Protein AF-A0A844XVK7-F1 (afdb_monomer)

Radius of gyration: 21.44 Å; Cα contacts (8 Å, |Δi|>4): 62; chains: 1; bounding box: 46×60×50 Å

Solvent-accessible surface area (backbone atoms only — not comparable to full-atom values): 7990 Å² total; per-residue (Å²): 86,76,95,74,74,51,48,70,69,54,38,34,76,71,63,44,38,56,74,85,53,53,66,65,44,68,57,30,56,76,70,65,69,54,54,68,70,43,49,50,41,47,35,59,76,65,69,56,55,66,60,34,51,47,47,18,73,75,72,36,96,44,78,76,39,56,78,33,69,68,41,48,50,49,33,54,50,52,51,50,50,65,66,48,49,62,61,54,34,62,74,46,78,66,69,71,77,87,77,56,68,70,56,54,51,51,50,50,54,53,52,51,51,50,52,54,54,52,50,52,56,52,49,51,51,63,65,57,61,63,62,64,72,76,81,109

Sequence (136 aa):
MQKRGVSVRKLVNEGVIRRSHRNRFFERIAEGSLPIAEFHAVSARLEIDPIRAAITVQCFSDPASYEDPCCETSALVAIAMATHLPGELAACEGTFETIRDELCNGIAKNTSSAIAKYHRKLEDRRNGGDFDFAYG

Structure (mmCIF, N/CA/C/O backbone):
data_AF-A0A844XVK7-F1
#
_entry.id   AF-A0A844XVK7-F1
#
loop_
_atom_site.group_PDB
_atom_site.id
_atom_site.type_symbol
_atom_site.label_atom_id
_atom_site.label_alt_id
_atom_site.label_comp_id
_atom_site.label_asym_id
_atom_site.label_entity_id
_atom_site.label_seq_id
_atom_site.pdbx_PDB_ins_code
_atom_site.Cartn_x
_atom_site.Cartn_y
_atom_site.Cartn_z
_atom_site.occupancy
_atom_site.B_iso_or_equiv
_atom_site.auth_seq_id
_atom_site.auth_comp_id
_atom_site.auth_asym_id
_atom_site.auth_atom_id
_atom_site.pdbx_PDB_model_num
ATOM 1 N N . MET A 1 1 ? -6.521 -5.882 11.796 1.00 88.00 1 MET A N 1
ATOM 2 C CA . MET A 1 1 ? -6.696 -6.221 13.234 1.00 88.00 1 MET A CA 1
ATOM 3 C C . MET A 1 1 ? -6.606 -7.721 13.507 1.00 88.00 1 MET A C 1
ATOM 5 O O . MET A 1 1 ? -5.677 -8.107 14.203 1.00 88.00 1 MET A O 1
ATOM 9 N N . GLN A 1 2 ? -7.495 -8.558 12.945 1.00 88.69 2 GLN A N 1
ATOM 10 C CA . GLN A 1 2 ? -7.505 -10.019 13.171 1.00 88.69 2 GLN A CA 1
ATOM 11 C C . GLN A 1 2 ? -6.146 -10.687 12.895 1.00 88.69 2 GLN A C 1
ATOM 13 O O . GLN A 1 2 ? -5.576 -11.279 13.802 1.00 88.69 2 GLN A O 1
ATOM 18 N N . LYS A 1 3 ? -5.572 -10.485 11.699 1.00 86.19 3 LYS A N 1
ATOM 19 C CA . LYS A 1 3 ? -4.251 -11.028 11.311 1.00 86.19 3 LYS A CA 1
ATOM 20 C C . LYS A 1 3 ? -3.108 -10.653 12.260 1.00 86.19 3 LYS A C 1
ATOM 22 O O . LYS A 1 3 ? -2.182 -11.425 12.452 1.00 86.19 3 LYS A O 1
ATOM 27 N N . ARG A 1 4 ? -3.175 -9.465 12.866 1.00 87.56 4 ARG A N 1
ATOM 28 C CA . ARG A 1 4 ? -2.150 -8.956 13.791 1.00 87.56 4 ARG A CA 1
ATOM 29 C C . ARG A 1 4 ? -2.455 -9.294 15.257 1.00 87.56 4 ARG A C 1
ATOM 31 O O . ARG A 1 4 ? -1.753 -8.822 16.146 1.00 87.56 4 ARG A O 1
ATOM 38 N N . GLY A 1 5 ? -3.529 -10.043 15.534 1.00 91.19 5 GLY A N 1
ATOM 39 C CA . GLY A 1 5 ? -3.955 -10.365 16.900 1.00 91.19 5 GLY A CA 1
ATOM 40 C C . GLY A 1 5 ? -4.257 -9.126 17.753 1.00 91.19 5 GLY A C 1
ATOM 41 O O . GLY A 1 5 ? -4.089 -9.145 18.973 1.00 91.19 5 GLY A O 1
ATOM 42 N N . VAL A 1 6 ? -4.652 -8.013 17.125 1.00 94.12 6 VAL A N 1
ATOM 43 C CA . VAL A 1 6 ? -4.914 -6.745 17.816 1.00 94.12 6 VAL A CA 1
ATOM 44 C C . VAL A 1 6 ? -6.411 -6.598 18.057 1.00 94.12 6 VAL A C 1
ATOM 46 O O . VAL A 1 6 ? -7.201 -6.602 17.115 1.00 94.12 6 VAL A O 1
ATOM 49 N N . SER A 1 7 ? -6.797 -6.423 19.322 1.00 94.50 7 SER A N 1
ATOM 50 C CA . SER A 1 7 ? -8.169 -6.102 19.724 1.00 94.50 7 SER A CA 1
ATOM 51 C C . SER A 1 7 ? -8.342 -4.601 19.965 1.00 94.50 7 SER A C 1
ATOM 53 O O . SER A 1 7 ? -7.381 -3.896 20.271 1.00 94.50 7 SER A O 1
ATOM 55 N N . VAL A 1 8 ? -9.582 -4.105 19.913 1.00 94.75 8 VAL A N 1
ATOM 56 C CA . VAL A 1 8 ? -9.887 -2.696 20.236 1.00 94.75 8 VAL A CA 1
ATOM 57 C C . VAL A 1 8 ? -9.457 -2.355 21.669 1.00 94.75 8 VAL A C 1
ATOM 59 O O . VAL A 1 8 ? -8.944 -1.274 21.934 1.00 94.75 8 VAL A O 1
ATOM 62 N N . ARG A 1 9 ? -9.592 -3.306 22.607 1.00 94.81 9 ARG A N 1
ATOM 63 C CA . ARG A 1 9 ? -9.108 -3.139 23.987 1.00 94.81 9 ARG A CA 1
ATOM 64 C C . ARG A 1 9 ? -7.594 -2.926 24.032 1.00 94.81 9 ARG A C 1
ATOM 66 O O . ARG A 1 9 ? -7.136 -2.094 24.805 1.00 94.81 9 ARG A O 1
ATOM 73 N N . LYS A 1 10 ? -6.837 -3.656 23.210 1.00 95.06 10 LYS A N 1
ATOM 74 C CA . LYS A 1 10 ? -5.383 -3.503 23.112 1.00 95.06 10 LYS A CA 1
ATOM 75 C C . LYS A 1 10 ? -5.005 -2.115 22.585 1.00 95.06 10 LYS A C 1
ATOM 77 O O . LYS A 1 10 ? -4.181 -1.466 23.211 1.00 95.06 10 LYS A O 1
ATOM 82 N N . LEU A 1 11 ? -5.693 -1.618 21.552 1.00 95.62 11 LEU A N 1
ATOM 83 C CA . LEU A 1 11 ? -5.486 -0.257 21.029 1.00 95.62 11 LEU A CA 1
ATOM 84 C C . LEU A 1 11 ? -5.717 0.832 22.089 1.00 95.62 11 LEU A C 1
ATOM 86 O O . LEU A 1 11 ? -4.962 1.794 22.159 1.00 95.62 11 LEU A O 1
ATOM 90 N N . VAL A 1 12 ? -6.737 0.674 22.940 1.00 95.94 12 VAL A N 1
ATOM 91 C CA . VAL A 1 12 ? -6.992 1.601 24.059 1.00 95.94 12 VAL A CA 1
ATOM 92 C C . VAL A 1 12 ? -5.885 1.526 25.107 1.00 95.94 12 VAL A C 1
ATOM 94 O O . VAL A 1 12 ? -5.414 2.557 25.575 1.00 95.94 12 VAL A O 1
ATOM 97 N N . ASN A 1 13 ? -5.481 0.313 25.492 1.00 95.69 13 ASN A N 1
ATOM 98 C CA . ASN A 1 13 ? -4.441 0.106 26.501 1.00 95.69 13 ASN A CA 1
ATOM 99 C C . ASN A 1 13 ? -3.081 0.663 26.051 1.00 95.69 13 ASN A C 1
ATOM 101 O O . ASN A 1 13 ? -2.319 1.143 26.879 1.00 95.69 13 ASN A O 1
ATOM 105 N N . GLU A 1 14 ? -2.795 0.603 24.751 1.00 94.38 14 GLU A N 1
ATOM 106 C CA . GLU A 1 14 ? -1.594 1.169 24.127 1.00 94.38 14 GLU A CA 1
ATOM 107 C C . GLU A 1 14 ? -1.716 2.685 23.871 1.00 94.38 14 GLU A C 1
ATOM 109 O O . GLU A 1 14 ? -0.778 3.300 23.376 1.00 94.38 14 GLU A O 1
ATOM 114 N N . GLY A 1 15 ? -2.863 3.302 24.179 1.00 93.75 15 GLY A N 1
ATOM 115 C CA . GLY A 1 15 ? -3.099 4.733 23.966 1.00 93.75 15 GLY A CA 1
ATOM 116 C C . GLY A 1 15 ? -3.294 5.143 22.502 1.00 93.75 15 GLY A C 1
ATOM 117 O O . GLY A 1 15 ? -3.382 6.333 22.218 1.00 93.75 15 GLY A O 1
ATOM 118 N N . VAL A 1 16 ? -3.404 4.182 21.579 1.00 94.81 16 VAL A N 1
ATOM 119 C CA . VAL A 1 16 ? -3.596 4.421 20.136 1.00 94.81 16 VAL A CA 1
ATOM 120 C C . VAL A 1 16 ? -4.948 5.077 19.861 1.00 94.81 16 VAL A C 1
ATOM 122 O O . VAL A 1 16 ? -5.066 5.922 18.979 1.00 94.81 16 VAL A O 1
ATOM 125 N N . ILE A 1 17 ? -5.970 4.701 20.635 1.00 94.62 17 ILE A N 1
ATOM 126 C CA . ILE A 1 17 ? -7.303 5.310 20.585 1.00 94.62 17 ILE A CA 1
ATOM 127 C C . ILE A 1 17 ? -7.766 5.690 21.991 1.00 94.62 17 ILE A C 1
ATOM 129 O O . ILE A 1 17 ? -7.389 5.062 22.985 1.00 94.62 17 ILE A O 1
ATOM 133 N N . ARG A 1 18 ? -8.644 6.691 22.094 1.00 92.31 18 ARG A N 1
ATOM 134 C CA . ARG A 1 18 ? -9.194 7.117 23.392 1.00 92.31 18 ARG A CA 1
ATOM 135 C C . ARG A 1 18 ? -10.080 6.030 24.002 1.00 92.31 18 ARG A C 1
ATOM 137 O O . ARG A 1 18 ? -10.821 5.339 23.307 1.00 92.31 18 ARG A O 1
ATOM 144 N N . ARG A 1 19 ? -10.110 5.938 25.336 1.00 92.81 19 ARG A N 1
ATOM 145 C CA . ARG A 1 19 ? -10.990 4.986 26.043 1.00 92.81 19 ARG A CA 1
ATOM 146 C C . ARG A 1 19 ? -12.474 5.203 25.724 1.00 92.81 19 ARG A C 1
ATOM 148 O O . ARG A 1 19 ? -13.202 4.224 25.583 1.00 92.81 19 ARG A O 1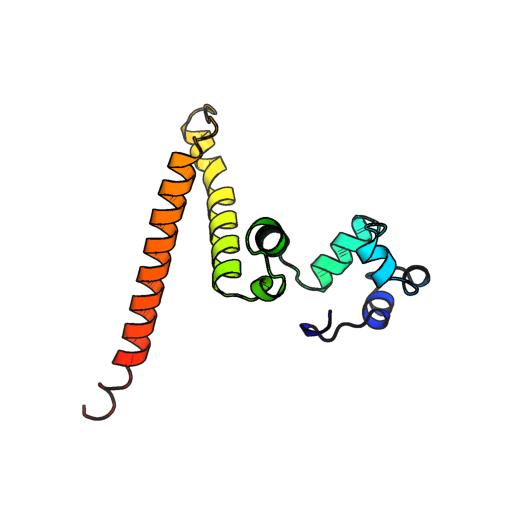
ATOM 155 N N . SER A 1 20 ? -12.903 6.456 25.566 1.00 91.06 20 SER A N 1
ATOM 156 C CA . SER A 1 20 ? -14.267 6.816 25.147 1.00 91.06 20 SER A CA 1
ATOM 157 C C . SER A 1 20 ? -14.602 6.347 23.727 1.00 91.06 20 SER A C 1
ATOM 159 O O . SER A 1 20 ? -15.760 6.089 23.424 1.00 91.06 20 SER A O 1
ATOM 161 N N . HIS A 1 21 ? -13.591 6.188 22.874 1.00 90.31 21 HIS A N 1
ATOM 162 C CA . HIS A 1 21 ? -13.716 5.802 21.468 1.00 90.31 21 HIS A CA 1
ATOM 163 C C . HIS A 1 21 ? -13.699 4.281 21.254 1.00 90.31 21 HIS A C 1
ATOM 165 O O . HIS A 1 21 ? -13.834 3.810 20.126 1.00 90.31 21 HIS A O 1
ATOM 171 N N . ARG A 1 22 ? -13.548 3.502 22.335 1.00 91.12 22 ARG A N 1
ATOM 172 C CA . ARG A 1 22 ? -13.571 2.034 22.306 1.00 91.12 22 ARG A CA 1
ATOM 173 C C . ARG A 1 22 ? -14.911 1.488 21.817 1.00 91.12 22 ARG A C 1
ATOM 175 O O . ARG A 1 22 ? -14.948 0.518 21.062 1.00 91.12 22 ARG A O 1
ATOM 182 N N . ASN A 1 23 ? -16.003 2.056 22.318 1.00 91.69 23 ASN A N 1
ATOM 183 C CA . ASN A 1 23 ? -17.346 1.624 21.957 1.00 91.69 23 ASN A CA 1
ATOM 184 C C . ASN A 1 23 ? -17.666 2.130 20.548 1.00 91.69 23 ASN A C 1
ATOM 186 O O . ASN A 1 23 ? -17.264 3.235 20.191 1.00 91.69 23 ASN A O 1
ATOM 190 N N . ARG A 1 24 ? -18.380 1.323 19.752 1.00 91.75 24 ARG A N 1
ATOM 191 C CA . ARG A 1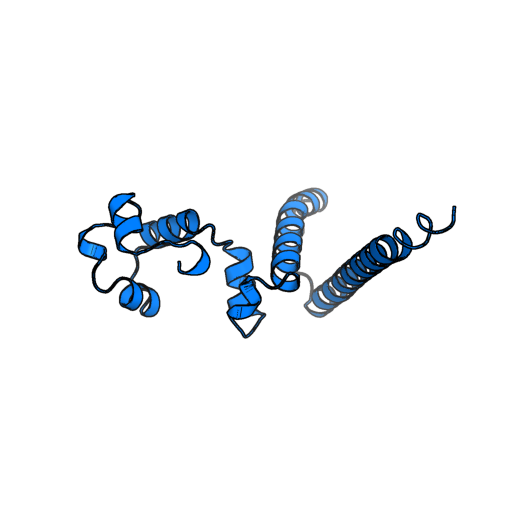 24 ? -18.739 1.643 18.356 1.00 91.75 24 ARG A CA 1
ATOM 192 C C . ARG A 1 24 ? -17.534 1.890 17.432 1.00 91.75 24 ARG A C 1
ATOM 194 O O . ARG A 1 24 ? -17.683 2.480 16.372 1.00 91.75 24 ARG A O 1
ATOM 201 N N . PHE A 1 25 ? -16.334 1.432 17.806 1.00 93.81 25 PHE A N 1
ATOM 202 C CA . PHE A 1 25 ? -15.106 1.666 17.034 1.00 93.81 25 PHE A CA 1
ATOM 203 C C . PHE A 1 25 ? -15.238 1.258 15.556 1.00 93.81 25 PHE A C 1
ATOM 205 O O . PHE A 1 25 ? -14.919 2.046 14.673 1.00 93.81 25 PHE A O 1
ATOM 212 N N . PHE A 1 26 ? -15.758 0.056 15.283 1.00 93.50 26 PHE A N 1
ATOM 213 C CA . PHE A 1 26 ? -15.936 -0.428 13.910 1.00 93.50 26 PHE A CA 1
ATOM 214 C C . PHE A 1 26 ? -17.030 0.318 13.141 1.00 93.50 26 PHE A C 1
ATOM 216 O O . PHE A 1 26 ? -16.852 0.571 11.956 1.00 93.50 26 PHE A O 1
ATOM 223 N N . GLU A 1 27 ? -18.117 0.716 13.806 1.00 94.81 27 GLU A N 1
ATOM 224 C CA . GLU A 1 27 ? -19.158 1.552 13.190 1.00 94.81 27 GLU A CA 1
ATOM 225 C C . GLU A 1 27 ? -18.572 2.896 12.756 1.00 94.81 27 GLU A C 1
ATOM 227 O O . GLU A 1 27 ? -18.749 3.307 11.618 1.00 94.81 27 GLU A O 1
ATOM 232 N N . ARG A 1 28 ? -17.762 3.526 13.614 1.00 93.81 28 ARG A N 1
ATOM 233 C CA . ARG A 1 28 ? -17.096 4.794 13.293 1.00 93.81 28 ARG A CA 1
ATOM 234 C C . ARG A 1 28 ? -16.101 4.677 12.139 1.00 93.81 28 ARG A C 1
ATOM 236 O O . ARG A 1 28 ? -15.938 5.629 11.383 1.00 93.81 28 ARG A O 1
ATOM 243 N N . ILE A 1 29 ? -15.433 3.530 11.996 1.00 91.88 29 ILE A N 1
ATOM 244 C CA . ILE A 1 29 ? -14.608 3.246 10.812 1.00 91.88 29 ILE A CA 1
ATOM 245 C C . ILE A 1 29 ? -15.491 3.168 9.565 1.00 91.88 29 ILE A C 1
ATOM 247 O O . ILE A 1 29 ? -15.184 3.827 8.577 1.00 91.88 29 ILE A O 1
ATOM 251 N N . ALA A 1 30 ? -16.574 2.387 9.610 1.00 90.56 30 ALA A N 1
ATOM 252 C CA . ALA A 1 30 ? -17.466 2.190 8.468 1.00 90.56 30 ALA A CA 1
ATOM 253 C C . ALA A 1 30 ? -18.153 3.492 8.022 1.00 90.56 30 ALA A C 1
ATOM 255 O O . ALA A 1 30 ? -18.317 3.728 6.831 1.00 90.56 30 ALA A O 1
ATOM 256 N N . GLU A 1 31 ? -18.506 4.355 8.974 1.00 93.88 31 GLU A N 1
ATOM 257 C CA . GLU A 1 31 ? -19.093 5.677 8.734 1.00 93.88 31 GLU A CA 1
ATOM 258 C C . GLU A 1 31 ? -18.058 6.736 8.313 1.00 93.88 31 GLU A C 1
ATOM 260 O O . GLU A 1 31 ? -18.433 7.856 7.974 1.00 93.88 31 GLU A O 1
ATOM 265 N N . GLY A 1 32 ? -16.755 6.436 8.386 1.00 91.00 32 GLY A N 1
ATOM 266 C CA . GLY A 1 32 ? -15.698 7.422 8.141 1.00 91.00 32 GLY A CA 1
ATOM 267 C C . GLY A 1 32 ? -15.633 8.541 9.191 1.00 91.00 32 GLY A C 1
ATOM 268 O O . GLY A 1 32 ? -15.102 9.613 8.918 1.00 91.00 32 GLY A O 1
ATOM 269 N N . SER A 1 33 ? -16.156 8.314 10.401 1.00 93.38 33 SER A N 1
ATOM 270 C CA . SER A 1 33 ? -16.241 9.305 11.488 1.00 93.38 33 SER A CA 1
ATOM 271 C C . SER A 1 33 ? -15.072 9.230 12.486 1.00 93.38 33 SER A C 1
ATOM 273 O O . SER A 1 33 ? -15.099 9.827 13.573 1.00 93.38 33 SER A O 1
ATOM 275 N N . LEU A 1 34 ? -14.017 8.485 12.142 1.00 92.25 34 LEU A N 1
ATOM 276 C CA . LEU A 1 34 ? -12.784 8.422 12.922 1.00 92.25 34 LEU A CA 1
ATOM 277 C C . LEU A 1 34 ? -11.939 9.694 12.695 1.00 92.25 34 LEU A C 1
ATOM 279 O O . LEU A 1 34 ? -11.667 10.040 11.547 1.00 92.25 34 LEU A O 1
ATOM 283 N N . PRO A 1 35 ? -11.469 10.384 13.755 1.00 91.69 35 PRO A N 1
ATOM 284 C CA . PRO A 1 35 ? -10.547 11.502 13.608 1.00 91.69 35 PRO A CA 1
ATOM 285 C C . PRO A 1 35 ? -9.299 11.086 12.833 1.00 91.69 35 PRO A C 1
ATOM 287 O O . PRO A 1 35 ? -8.736 10.026 13.104 1.00 91.69 35 PRO A O 1
ATOM 290 N N . ILE A 1 36 ? -8.816 11.949 11.939 1.00 91.62 36 ILE A N 1
ATOM 291 C CA . ILE A 1 36 ? -7.680 11.640 11.058 1.00 91.62 36 ILE A CA 1
ATOM 292 C C . ILE A 1 36 ? -6.427 11.203 11.835 1.00 91.62 36 ILE A C 1
ATOM 294 O O . ILE A 1 36 ? -5.775 10.229 11.473 1.00 91.62 36 ILE A O 1
ATOM 298 N N . ALA A 1 37 ? -6.138 11.847 12.970 1.00 92.00 37 ALA A N 1
ATOM 299 C CA . ALA A 1 37 ? -5.018 11.475 13.835 1.00 92.00 37 ALA A CA 1
ATOM 300 C C . ALA A 1 37 ? -5.185 10.070 14.442 1.00 92.00 37 ALA A C 1
ATOM 302 O O . ALA A 1 37 ? -4.223 9.310 14.522 1.00 92.00 37 ALA A O 1
ATOM 303 N N . GLU A 1 38 ? -6.410 9.706 14.833 1.00 93.38 38 GLU A N 1
ATOM 304 C CA . GLU A 1 38 ? -6.731 8.369 15.346 1.00 93.38 38 GLU A CA 1
ATOM 305 C C . GLU A 1 38 ? -6.625 7.324 14.230 1.00 93.38 38 GLU A C 1
ATOM 307 O O . GLU A 1 38 ? -6.049 6.259 14.435 1.00 93.38 38 GLU A O 1
ATOM 312 N N . PHE A 1 39 ? -7.102 7.650 13.027 1.00 92.88 39 PHE A N 1
ATOM 313 C CA . PHE A 1 39 ? -6.966 6.797 11.849 1.00 92.88 39 PHE A CA 1
ATOM 314 C C . PHE A 1 39 ? -5.497 6.532 11.494 1.00 92.88 39 PHE A C 1
ATOM 316 O O . PHE A 1 39 ? -5.120 5.376 11.291 1.00 92.88 39 PHE A O 1
ATOM 323 N N . HIS A 1 40 ? -4.650 7.566 11.479 1.00 93.06 40 HIS A N 1
ATOM 324 C CA . HIS A 1 40 ? -3.214 7.405 11.250 1.00 93.06 40 HIS A CA 1
ATOM 325 C C . HIS A 1 40 ? -2.547 6.573 12.345 1.00 93.06 40 HIS A C 1
ATO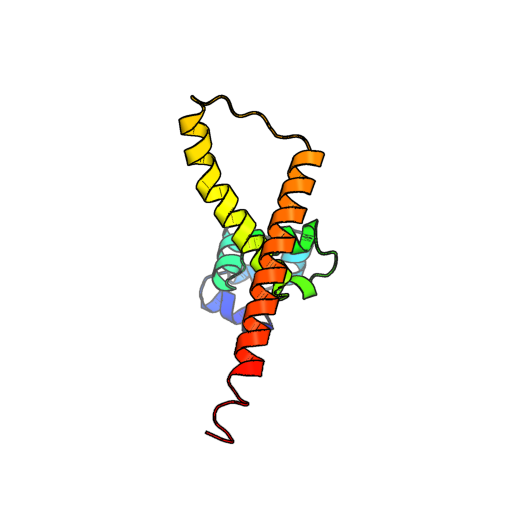M 327 O O . HIS A 1 40 ? -1.789 5.660 12.026 1.00 93.06 40 HIS A O 1
ATOM 333 N N . ALA A 1 41 ? -2.858 6.826 13.620 1.00 94.44 41 ALA A N 1
ATOM 334 C CA . ALA A 1 41 ? -2.297 6.064 14.733 1.00 94.44 41 ALA A CA 1
ATOM 335 C C . ALA A 1 41 ? -2.674 4.575 14.657 1.00 94.44 41 ALA A C 1
ATOM 337 O O . ALA A 1 41 ? -1.819 3.705 14.819 1.00 94.44 41 ALA A O 1
ATOM 338 N N . VAL A 1 42 ? -3.941 4.269 14.355 1.00 94.69 42 VAL A N 1
ATOM 339 C CA . VAL A 1 42 ? -4.413 2.893 14.157 1.00 94.69 42 VAL A CA 1
ATOM 340 C C . VAL A 1 42 ? -3.744 2.252 12.943 1.00 94.69 42 VAL A C 1
ATOM 342 O O . VAL A 1 42 ? -3.286 1.115 13.041 1.00 94.69 42 VAL A O 1
ATOM 345 N N . SER A 1 43 ? -3.659 2.962 11.817 1.00 94.12 43 SER A N 1
ATOM 346 C CA . SER A 1 43 ? -3.053 2.443 10.585 1.00 94.12 43 SER A CA 1
ATOM 347 C C . SER A 1 43 ? -1.570 2.133 10.775 1.00 94.12 43 SER A C 1
ATOM 349 O O . SER A 1 43 ? -1.133 1.031 10.448 1.00 94.12 43 SER A O 1
ATOM 351 N N . ALA A 1 44 ? -0.823 3.044 11.404 1.00 93.75 44 ALA A N 1
ATOM 352 C CA . ALA A 1 44 ? 0.578 2.840 11.758 1.00 93.75 44 ALA A CA 1
ATOM 353 C C . ALA A 1 44 ? 0.746 1.652 12.714 1.00 93.75 44 ALA A C 1
ATOM 355 O O . ALA A 1 44 ? 1.573 0.774 12.486 1.00 93.75 44 ALA A O 1
ATOM 356 N N . ARG A 1 45 ? -0.097 1.563 13.751 1.00 94.81 45 ARG A N 1
ATOM 357 C CA . ARG A 1 45 ? -0.061 0.456 14.714 1.00 94.81 45 ARG A CA 1
ATOM 358 C C . ARG A 1 45 ? -0.334 -0.905 14.077 1.00 94.81 45 ARG A C 1
ATOM 360 O O . ARG A 1 45 ? 0.160 -1.926 14.562 1.00 94.81 45 ARG A O 1
ATOM 367 N N . LEU A 1 46 ? -1.184 -0.935 13.059 1.00 94.00 46 LEU A N 1
ATOM 368 C CA . LEU A 1 46 ? -1.527 -2.145 12.322 1.00 94.00 46 LEU A CA 1
ATOM 369 C C . LEU A 1 46 ? -0.556 -2.439 11.176 1.00 94.00 46 LEU A C 1
ATOM 371 O O . LEU A 1 46 ? -0.746 -3.465 10.521 1.00 94.00 46 LEU A O 1
ATOM 375 N N . GLU A 1 47 ? 0.457 -1.588 10.972 1.00 93.19 47 GLU A N 1
ATOM 376 C CA . GLU A 1 47 ? 1.408 -1.668 9.860 1.00 93.19 47 GLU A CA 1
ATOM 377 C C . GLU A 1 47 ? 0.667 -1.759 8.518 1.00 93.19 47 GLU A C 1
ATOM 379 O O . GLU A 1 47 ? 0.950 -2.614 7.678 1.00 93.19 47 GLU A O 1
ATOM 384 N N . ILE A 1 48 ? -0.364 -0.923 8.357 1.00 93.19 48 ILE A N 1
ATOM 385 C CA . ILE A 1 48 ? -1.093 -0.813 7.096 1.00 93.19 48 ILE A CA 1
ATOM 386 C C . ILE A 1 48 ? -0.272 0.071 6.166 1.00 93.19 48 ILE A C 1
ATOM 388 O O . ILE A 1 48 ? -0.040 1.241 6.467 1.00 93.19 48 ILE A O 1
ATOM 392 N N . ASP A 1 49 ? 0.129 -0.493 5.032 1.00 93.50 49 ASP A N 1
ATOM 393 C CA . ASP A 1 49 ? 0.723 0.250 3.933 1.00 93.50 49 ASP A CA 1
ATOM 394 C C . ASP A 1 49 ? -0.396 1.039 3.225 1.00 93.50 49 ASP A C 1
ATOM 396 O O . ASP A 1 49 ? -1.317 0.433 2.660 1.00 93.50 49 ASP A O 1
ATOM 400 N N . PRO A 1 50 ? -0.355 2.384 3.262 1.00 92.31 50 PRO A N 1
ATOM 401 C CA . PRO A 1 50 ? -1.401 3.214 2.679 1.00 92.31 50 PRO A CA 1
ATOM 402 C C . PRO A 1 50 ? -1.455 3.115 1.149 1.00 92.31 50 PRO A C 1
ATOM 404 O O . PRO A 1 50 ? -2.539 3.223 0.579 1.00 92.31 50 PRO A O 1
ATOM 407 N N . ILE A 1 51 ? -0.324 2.879 0.479 1.00 94.31 51 ILE A N 1
ATOM 408 C CA . ILE A 1 51 ? -0.259 2.748 -0.980 1.00 94.31 51 ILE A CA 1
ATOM 409 C C . ILE A 1 51 ? -0.850 1.404 -1.383 1.00 94.31 51 ILE A C 1
ATOM 411 O O . ILE A 1 51 ? -1.703 1.346 -2.267 1.00 94.31 51 ILE A O 1
ATOM 415 N N . ARG A 1 52 ? -0.486 0.329 -0.677 1.00 95.00 52 ARG A N 1
ATOM 416 C CA . ARG A 1 52 ? -1.079 -0.994 -0.910 1.00 95.00 52 ARG A CA 1
ATOM 417 C C . ARG A 1 52 ? -2.581 -1.000 -0.631 1.00 95.00 52 ARG A C 1
ATOM 419 O O . ARG A 1 52 ? -3.346 -1.581 -1.398 1.00 95.00 52 ARG A O 1
ATOM 426 N N . ALA A 1 53 ? -3.024 -0.314 0.424 1.00 92.56 53 ALA A N 1
ATOM 427 C CA . ALA A 1 53 ? -4.443 -0.163 0.737 1.00 92.56 53 ALA A CA 1
ATOM 428 C C . ALA A 1 53 ? -5.190 0.598 -0.370 1.00 92.56 53 ALA A C 1
ATOM 430 O O . ALA A 1 53 ? -6.253 0.152 -0.800 1.00 92.56 53 ALA A O 1
ATOM 431 N N . ALA A 1 54 ? -4.616 1.697 -0.872 1.00 92.81 54 ALA A N 1
ATOM 432 C CA . ALA A 1 54 ? -5.187 2.459 -1.978 1.00 92.81 54 ALA A CA 1
ATOM 433 C C . ALA A 1 54 ? -5.275 1.625 -3.265 1.00 92.81 54 ALA A C 1
ATOM 435 O O . ALA A 1 54 ? -6.350 1.544 -3.852 1.00 92.81 54 ALA A O 1
ATOM 436 N N . ILE A 1 55 ? -4.194 0.942 -3.657 1.00 93.69 55 ILE A N 1
ATOM 437 C CA . ILE A 1 55 ? -4.171 0.054 -4.832 1.00 93.69 55 ILE A CA 1
ATOM 438 C C . ILE A 1 55 ? -5.198 -1.065 -4.689 1.00 93.69 55 ILE A C 1
ATOM 440 O O . ILE A 1 55 ? -5.896 -1.373 -5.650 1.00 93.69 55 ILE A O 1
ATOM 444 N N . THR A 1 56 ? -5.319 -1.657 -3.498 1.00 94.06 56 THR A N 1
ATOM 445 C CA . THR A 1 56 ? -6.328 -2.691 -3.252 1.00 94.06 56 THR A CA 1
ATOM 446 C C . THR A 1 56 ? -7.711 -2.118 -3.539 1.00 94.06 56 THR A C 1
ATOM 448 O O . THR A 1 56 ? -8.380 -2.570 -4.449 1.00 94.06 56 THR A O 1
ATOM 451 N N . VAL A 1 57 ? -8.113 -1.050 -2.849 1.00 90.88 57 VAL A N 1
ATOM 452 C CA . VAL A 1 57 ? -9.469 -0.495 -2.987 1.00 90.88 57 VAL A CA 1
ATOM 453 C C . VAL A 1 57 ? -9.764 0.020 -4.401 1.00 90.88 57 VAL A C 1
ATOM 455 O O . VAL A 1 57 ? -10.888 -0.123 -4.875 1.00 90.88 57 VAL A O 1
ATOM 458 N N . GLN A 1 58 ? -8.786 0.634 -5.068 1.00 92.12 58 GLN A N 1
ATOM 459 C CA . GLN A 1 58 ? -9.003 1.331 -6.339 1.00 92.12 58 GLN A CA 1
ATOM 460 C C . GLN A 1 58 ? -8.801 0.440 -7.567 1.00 92.12 58 GLN A C 1
ATOM 462 O O . GLN A 1 58 ? -9.447 0.668 -8.587 1.00 92.12 58 GLN A O 1
ATOM 467 N N . CYS A 1 59 ? -7.922 -0.561 -7.483 1.00 90.25 59 CYS A N 1
ATOM 468 C CA . CYS A 1 59 ? -7.488 -1.339 -8.644 1.00 90.25 59 CYS A CA 1
ATOM 469 C C . CYS A 1 59 ? -7.808 -2.836 -8.524 1.00 90.25 59 CYS A C 1
ATOM 471 O O . CYS A 1 59 ? -8.034 -3.486 -9.541 1.00 90.25 59 CYS A O 1
ATOM 473 N N . PHE A 1 60 ? -7.836 -3.396 -7.311 1.00 84.31 60 PHE A N 1
ATOM 474 C CA . PHE A 1 60 ? -8.086 -4.819 -7.075 1.00 84.31 60 PHE A CA 1
ATOM 475 C C . PHE A 1 60 ? -9.429 -4.954 -6.360 1.00 84.31 60 PHE A C 1
ATOM 477 O O . PHE A 1 60 ? -9.507 -4.844 -5.146 1.00 84.31 60 PHE A O 1
ATOM 484 N N . SER A 1 61 ? -10.509 -5.201 -7.101 1.00 81.12 61 SER A N 1
ATOM 485 C CA . SER A 1 61 ? -11.899 -5.175 -6.602 1.00 81.12 61 SER A CA 1
ATOM 486 C C . SER A 1 61 ? -12.219 -6.090 -5.399 1.00 81.12 61 SER A C 1
ATOM 488 O O . SER A 1 61 ? -13.352 -6.087 -4.923 1.00 81.12 61 SER A O 1
ATOM 490 N N . ASP A 1 62 ? -11.250 -6.864 -4.907 1.00 87.69 62 ASP A N 1
ATOM 491 C CA . ASP A 1 62 ? -11.329 -7.723 -3.732 1.00 87.69 62 ASP A CA 1
ATOM 492 C C . ASP A 1 62 ? -10.338 -7.275 -2.628 1.00 87.69 62 ASP A C 1
ATOM 494 O O . ASP A 1 62 ? -9.120 -7.324 -2.842 1.00 87.69 62 ASP A O 1
ATOM 498 N N . PRO A 1 63 ? -10.823 -6.928 -1.415 1.00 83.56 63 PRO A N 1
ATOM 499 C CA . PRO A 1 63 ? -9.990 -6.635 -0.245 1.00 83.56 63 PRO A CA 1
ATOM 500 C C . PRO A 1 63 ? -9.001 -7.740 0.149 1.00 83.56 63 PRO A C 1
ATOM 502 O O . PRO A 1 63 ? -7.988 -7.448 0.791 1.00 83.56 63 PRO A O 1
ATOM 505 N N . ALA A 1 64 ? -9.269 -9.005 -0.196 1.00 87.75 64 ALA A N 1
ATOM 506 C CA . ALA A 1 64 ? -8.339 -10.103 0.063 1.00 87.75 64 ALA A CA 1
ATOM 507 C C . ALA A 1 64 ? -7.012 -9.936 -0.699 1.00 87.75 64 ALA A C 1
ATOM 509 O O . ALA A 1 64 ? -5.975 -10.402 -0.222 1.00 87.75 64 ALA A O 1
ATOM 510 N N . SER A 1 65 ? -7.025 -9.181 -1.803 1.00 92.31 65 SER A N 1
ATOM 511 C CA . SER A 1 65 ? -5.851 -8.888 -2.632 1.00 92.31 65 SER A CA 1
ATOM 512 C C . SER A 1 65 ? -4.779 -8.070 -1.910 1.00 92.31 65 SER A C 1
ATOM 514 O O . SER A 1 65 ? -3.656 -7.995 -2.389 1.00 92.31 65 SER A O 1
ATOM 516 N N . TYR A 1 66 ? -5.072 -7.475 -0.747 1.00 92.00 66 TYR A N 1
ATOM 517 C CA . TYR A 1 66 ? -4.093 -6.684 0.008 1.00 92.00 66 TYR A CA 1
ATOM 518 C C . TYR A 1 66 ? -2.837 -7.478 0.415 1.00 92.00 66 TYR A C 1
ATOM 520 O O . TYR A 1 66 ? -1.774 -6.886 0.577 1.00 92.00 66 TYR A O 1
ATOM 528 N N . GLU A 1 67 ? -2.943 -8.798 0.603 1.00 90.50 67 GLU A N 1
ATOM 529 C CA . GLU A 1 67 ? -1.775 -9.665 0.865 1.00 90.50 67 GLU A CA 1
ATOM 530 C C . GLU A 1 67 ? -1.286 -10.404 -0.382 1.00 90.50 67 GLU A C 1
ATOM 532 O O . GLU A 1 67 ? -0.403 -11.254 -0.281 1.00 90.50 67 GLU A O 1
ATOM 537 N N . ASP A 1 68 ? -1.889 -10.149 -1.542 1.00 91.88 68 ASP A N 1
ATOM 538 C CA . ASP A 1 68 ? -1.437 -10.759 -2.781 1.00 91.88 68 ASP A CA 1
ATOM 539 C C . ASP A 1 68 ? -0.034 -10.214 -3.107 1.00 91.88 68 ASP A C 1
ATOM 541 O O . ASP A 1 68 ? 0.153 -8.987 -3.140 1.00 91.88 68 ASP A O 1
ATOM 545 N N . PRO A 1 69 ? 0.957 -11.083 -3.384 1.00 91.38 69 PRO A N 1
ATOM 546 C CA . PRO A 1 69 ? 2.271 -10.656 -3.850 1.00 91.38 69 PRO A CA 1
ATOM 547 C C . PRO A 1 69 ? 2.227 -9.675 -5.032 1.00 91.38 69 PRO A C 1
ATOM 549 O O . PRO A 1 69 ? 3.085 -8.796 -5.133 1.00 91.38 69 PRO A O 1
ATOM 552 N N . CYS A 1 70 ? 1.233 -9.772 -5.920 1.00 91.62 70 CYS A N 1
ATOM 553 C CA . CYS A 1 70 ? 1.016 -8.825 -7.010 1.00 91.62 70 CYS A CA 1
ATOM 554 C C . CYS A 1 70 ? 0.636 -7.428 -6.504 1.00 91.62 70 CYS A C 1
ATOM 556 O O . CYS A 1 70 ? 1.126 -6.435 -7.048 1.00 91.62 70 CYS A O 1
ATOM 558 N N . CYS A 1 71 ? -0.195 -7.327 -5.464 1.00 93.81 71 CYS A N 1
ATOM 559 C CA . CYS A 1 71 ? -0.554 -6.047 -4.855 1.00 93.81 71 CYS A CA 1
ATOM 560 C C . CYS A 1 71 ? 0.656 -5.418 -4.150 1.00 93.81 71 CYS A C 1
ATOM 562 O O . CYS A 1 71 ? 0.958 -4.243 -4.365 1.00 93.81 71 CYS A O 1
ATOM 564 N N . GLU A 1 72 ? 1.404 -6.214 -3.380 1.00 93.94 72 GLU A N 1
ATOM 565 C CA . GLU A 1 72 ? 2.634 -5.765 -2.719 1.00 93.94 72 GLU A CA 1
ATOM 566 C C . GLU A 1 72 ? 3.692 -5.300 -3.727 1.00 93.94 72 GLU A C 1
ATOM 568 O O . GLU A 1 72 ? 4.233 -4.203 -3.600 1.00 93.94 72 GLU A O 1
ATOM 573 N N . THR A 1 73 ? 3.920 -6.072 -4.790 1.00 94.31 73 THR A N 1
ATOM 574 C CA . THR A 1 73 ? 4.851 -5.689 -5.860 1.00 94.31 73 THR A CA 1
ATOM 575 C C . THR A 1 73 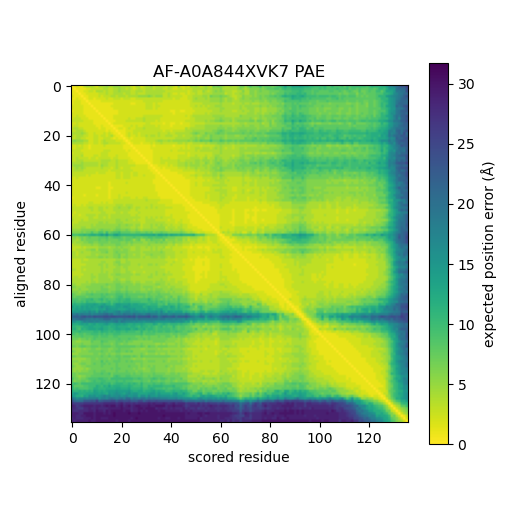? 4.407 -4.399 -6.552 1.00 94.31 73 THR A C 1
ATOM 577 O O . THR A 1 73 ? 5.234 -3.530 -6.824 1.00 94.31 73 THR A O 1
ATOM 580 N N . SER A 1 74 ? 3.105 -4.237 -6.806 1.00 93.75 74 SER A N 1
ATOM 581 C CA . SER A 1 74 ? 2.565 -3.021 -7.428 1.00 93.75 74 SER A CA 1
ATOM 582 C C . SER A 1 74 ? 2.797 -1.787 -6.553 1.00 93.75 74 SER A C 1
ATOM 584 O O . SER A 1 74 ? 3.212 -0.746 -7.061 1.00 93.75 74 SER A O 1
ATOM 586 N N . ALA A 1 75 ? 2.592 -1.910 -5.238 1.00 95.12 75 ALA A N 1
ATOM 587 C CA . ALA A 1 75 ? 2.863 -0.837 -4.285 1.00 95.12 75 ALA A CA 1
ATOM 588 C C . ALA A 1 75 ? 4.351 -0.459 -4.261 1.00 95.12 75 ALA A C 1
ATOM 590 O O . ALA A 1 75 ? 4.684 0.721 -4.357 1.00 95.12 75 ALA A O 1
ATOM 591 N N . LEU A 1 76 ? 5.251 -1.447 -4.224 1.00 95.06 76 LEU A N 1
ATOM 592 C CA . LEU A 1 76 ? 6.698 -1.213 -4.243 1.00 95.06 76 LEU A CA 1
ATOM 593 C C . LEU A 1 76 ? 7.158 -0.507 -5.524 1.00 95.06 76 LEU A C 1
ATOM 595 O O . LEU A 1 76 ? 7.952 0.431 -5.461 1.00 95.06 76 LEU A O 1
ATOM 599 N N . VAL A 1 77 ? 6.635 -0.917 -6.682 1.00 94.69 77 VAL A N 1
ATOM 600 C CA . VAL A 1 77 ? 6.926 -0.259 -7.964 1.00 94.69 77 VAL A CA 1
ATOM 601 C C . VAL A 1 77 ? 6.413 1.179 -7.966 1.00 94.69 77 VAL A C 1
ATOM 603 O O . VAL A 1 77 ? 7.148 2.079 -8.368 1.00 94.69 77 VAL A O 1
ATOM 606 N N . ALA A 1 78 ? 5.191 1.419 -7.480 1.00 94.56 78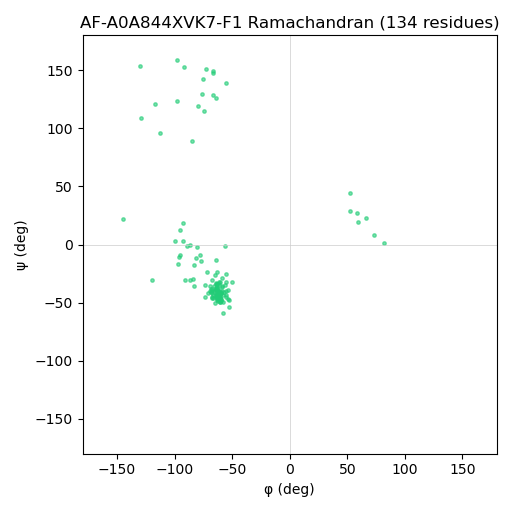 ALA A N 1
ATOM 607 C CA . ALA A 1 78 ? 4.627 2.763 -7.392 1.00 94.56 78 ALA A CA 1
ATOM 608 C C . ALA A 1 78 ? 5.470 3.681 -6.490 1.00 94.56 78 ALA A C 1
ATOM 610 O O . ALA A 1 78 ? 5.771 4.811 -6.876 1.00 94.56 78 ALA A O 1
ATOM 611 N N . ILE A 1 79 ? 5.914 3.181 -5.330 1.00 95.00 79 ILE A N 1
ATOM 612 C CA . ILE A 1 79 ? 6.815 3.899 -4.414 1.00 95.00 79 ILE A CA 1
ATOM 613 C C . ILE A 1 79 ? 8.137 4.232 -5.107 1.00 95.00 79 ILE A C 1
ATOM 615 O O . ILE A 1 79 ? 8.585 5.381 -5.061 1.00 95.00 79 ILE A O 1
ATOM 619 N N . ALA A 1 80 ? 8.760 3.248 -5.761 1.00 94.50 80 ALA A N 1
ATOM 620 C CA . ALA A 1 80 ? 10.024 3.448 -6.459 1.00 94.50 80 ALA A CA 1
ATOM 621 C C . ALA A 1 80 ? 9.885 4.515 -7.555 1.00 94.50 80 ALA A C 1
ATOM 623 O O . ALA A 1 80 ? 10.668 5.462 -7.590 1.00 94.50 80 ALA A O 1
ATOM 624 N N . MET A 1 81 ? 8.845 4.431 -8.391 1.00 91.62 81 MET A N 1
ATOM 625 C CA . MET A 1 81 ? 8.574 5.437 -9.422 1.00 91.62 81 MET A CA 1
ATOM 626 C C . MET A 1 81 ? 8.394 6.835 -8.822 1.00 91.62 81 MET A C 1
ATOM 628 O O . MET A 1 81 ? 9.056 7.774 -9.259 1.00 91.62 81 MET A O 1
ATOM 632 N N . ALA A 1 82 ? 7.561 6.973 -7.787 1.00 92.75 82 ALA A N 1
ATOM 633 C CA . ALA A 1 82 ? 7.333 8.253 -7.117 1.00 92.75 82 ALA A CA 1
ATOM 634 C C . ALA A 1 82 ? 8.612 8.835 -6.488 1.00 92.75 82 ALA A C 1
ATOM 636 O O . ALA A 1 82 ? 8.779 10.051 -6.456 1.00 92.75 82 ALA A O 1
ATOM 637 N N . THR A 1 83 ? 9.528 7.980 -6.025 1.00 93.44 83 THR A N 1
ATOM 638 C CA . THR A 1 83 ? 10.819 8.398 -5.455 1.00 93.44 83 THR A CA 1
ATOM 639 C C . THR A 1 83 ? 11.799 8.877 -6.529 1.00 93.44 83 THR A C 1
ATOM 641 O O . THR A 1 83 ? 12.571 9.801 -6.283 1.00 93.44 83 THR A O 1
ATOM 644 N N . HIS A 1 84 ? 11.772 8.277 -7.723 1.00 88.81 84 HIS A N 1
ATOM 645 C CA . HIS A 1 84 ? 12.693 8.613 -8.813 1.00 88.81 84 HIS A CA 1
ATOM 646 C C . HIS A 1 84 ? 12.254 9.833 -9.639 1.00 88.81 84 HIS A C 1
ATOM 648 O O . HIS A 1 84 ? 13.102 10.630 -10.039 1.00 88.81 84 HIS A O 1
ATOM 654 N N . LEU A 1 85 ? 10.948 10.022 -9.858 1.00 88.25 85 LEU A N 1
ATOM 655 C CA . LEU A 1 85 ? 10.408 11.085 -10.719 1.00 88.25 85 LEU A CA 1
ATOM 656 C C . LEU A 1 85 ? 10.881 12.517 -10.381 1.00 88.25 85 LEU A C 1
ATOM 658 O O . LEU A 1 85 ? 11.164 13.263 -11.318 1.00 88.25 85 LEU A O 1
ATOM 662 N N . PRO A 1 86 ? 11.025 12.932 -9.106 1.00 88.19 86 PRO A N 1
ATOM 663 C CA . PRO A 1 86 ? 11.555 14.258 -8.783 1.00 88.19 86 PRO A CA 1
ATOM 664 C C . PRO A 1 86 ? 12.982 14.505 -9.297 1.00 88.19 86 PRO A C 1
ATOM 666 O O . PRO A 1 86 ? 13.314 15.636 -9.647 1.00 88.19 86 PRO A O 1
ATOM 669 N N . GLY A 1 87 ? 13.821 13.464 -9.361 1.00 86.19 87 GLY A N 1
ATOM 670 C CA . GLY A 1 87 ? 15.169 13.565 -9.927 1.00 86.19 87 GLY A CA 1
ATOM 671 C C . GLY A 1 87 ? 15.142 13.822 -11.434 1.00 86.19 87 GLY A C 1
ATOM 672 O O . GLY A 1 87 ? 15.884 14.665 -11.930 1.00 86.19 87 GLY A O 1
ATOM 673 N N . GLU A 1 88 ? 14.225 13.165 -12.142 1.00 83.94 88 GLU A N 1
ATOM 674 C CA . GLU A 1 88 ? 14.022 13.362 -13.582 1.00 83.94 88 GLU A CA 1
ATOM 675 C C . GLU A 1 88 ? 13.429 14.747 -13.888 1.00 83.94 88 GLU A C 1
ATOM 677 O O . GLU A 1 88 ? 13.875 15.429 -14.806 1.00 83.94 88 GLU A O 1
ATOM 682 N N . LEU A 1 89 ? 12.486 15.225 -13.065 1.00 83.44 89 LEU A N 1
ATOM 683 C CA . LEU A 1 89 ? 11.935 16.583 -13.164 1.00 83.44 89 LEU A CA 1
ATOM 684 C C . LEU A 1 89 ? 13.035 17.654 -13.099 1.00 83.44 89 LEU A C 1
ATOM 686 O O . LEU A 1 89 ? 13.011 18.617 -13.869 1.00 83.44 89 LEU A O 1
ATOM 690 N N . ALA A 1 90 ? 13.996 17.486 -12.186 1.00 81.06 90 ALA A N 1
ATOM 691 C CA . ALA A 1 90 ? 15.123 18.402 -12.049 1.00 81.06 90 ALA A CA 1
ATOM 692 C C . ALA A 1 90 ? 16.027 18.405 -13.295 1.00 81.06 90 ALA A C 1
ATOM 694 O O . ALA A 1 90 ? 16.547 19.457 -13.664 1.00 81.06 90 ALA A O 1
ATOM 695 N N . ALA A 1 91 ? 16.177 17.260 -13.970 1.00 82.25 91 ALA A N 1
ATOM 696 C CA . ALA A 1 91 ? 16.938 17.146 -15.215 1.00 82.25 91 ALA A CA 1
ATOM 697 C C . ALA A 1 91 ? 16.231 17.798 -16.421 1.00 82.25 91 ALA A C 1
ATOM 699 O O . ALA A 1 91 ? 16.896 18.209 -17.369 1.00 82.25 91 ALA A O 1
ATOM 700 N N . CYS A 1 92 ? 14.903 17.938 -16.376 1.00 78.81 92 CYS A N 1
ATOM 701 C CA . CYS A 1 92 ? 14.089 18.586 -17.411 1.00 78.81 92 CYS A CA 1
ATOM 702 C C . CYS A 1 92 ? 13.849 20.090 -17.165 1.00 78.81 92 CYS A C 1
ATOM 704 O O . CYS A 1 92 ? 12.886 20.649 -17.695 1.00 78.81 92 CYS A O 1
ATOM 706 N N . GLU A 1 93 ? 14.660 20.744 -16.323 1.00 79.31 93 GLU A N 1
ATOM 707 C CA . GLU A 1 93 ? 14.504 22.163 -15.940 1.00 79.31 93 GLU A CA 1
ATOM 708 C C . GLU A 1 93 ? 13.086 22.511 -15.432 1.00 79.31 93 GLU A C 1
ATOM 710 O O . GLU A 1 93 ? 12.603 23.632 -15.577 1.00 79.31 93 GLU A O 1
ATOM 715 N N . GLY A 1 94 ? 12.385 21.542 -14.833 1.00 68.62 94 GLY A N 1
ATOM 716 C CA . GLY A 1 94 ? 11.021 21.729 -14.330 1.00 68.62 94 GLY A CA 1
ATOM 717 C C . GLY A 1 94 ? 9.909 21.620 -15.382 1.00 68.62 94 GLY A C 1
ATOM 718 O O . GLY A 1 94 ? 8.737 21.759 -15.031 1.00 68.62 94 GLY A O 1
ATOM 719 N N . THR A 1 95 ? 10.230 21.336 -16.648 1.00 74.81 95 THR A N 1
ATOM 720 C CA . THR A 1 95 ? 9.229 21.068 -17.694 1.00 74.81 95 THR A CA 1
ATOM 721 C C . THR A 1 95 ? 8.818 19.597 -17.669 1.00 74.81 95 THR A C 1
ATOM 723 O O . THR A 1 95 ? 9.421 18.739 -18.306 1.00 74.81 95 THR A O 1
ATOM 726 N N . PHE A 1 96 ? 7.792 19.281 -16.880 1.00 76.62 96 PHE A N 1
ATOM 727 C CA . PHE A 1 96 ? 7.250 17.927 -16.788 1.00 76.62 96 PHE A CA 1
ATOM 728 C C . PHE A 1 96 ? 5.742 17.973 -16.977 1.00 76.62 96 PHE A C 1
ATOM 730 O O . PHE A 1 96 ? 5.001 18.473 -16.131 1.00 76.62 96 PHE A O 1
ATOM 737 N N . GLU A 1 97 ? 5.296 17.472 -18.120 1.00 82.50 97 GLU A N 1
ATOM 738 C CA . GLU A 1 97 ? 3.881 17.337 -18.432 1.00 82.50 97 GLU A CA 1
ATOM 739 C C . GLU A 1 97 ? 3.383 15.955 -18.014 1.00 82.50 97 GLU A C 1
ATOM 741 O O . GLU A 1 97 ? 4.132 14.973 -17.975 1.00 82.50 97 GLU A O 1
ATOM 746 N N . THR A 1 98 ? 2.093 15.862 -17.707 1.00 85.75 98 THR A N 1
ATOM 747 C CA . THR A 1 98 ? 1.456 14.567 -17.497 1.00 85.75 98 THR A CA 1
ATOM 748 C C . THR A 1 98 ? 1.493 13.767 -18.794 1.00 85.75 98 THR A C 1
ATOM 750 O O . THR A 1 98 ? 1.054 14.218 -19.853 1.00 85.75 98 THR A O 1
ATOM 753 N N . ILE A 1 99 ? 2.029 12.552 -18.719 1.00 88.12 99 ILE A N 1
ATOM 754 C CA . ILE A 1 99 ? 2.052 11.652 -19.868 1.00 88.12 99 ILE A CA 1
ATOM 755 C C . ILE A 1 99 ? 0.653 11.096 -20.155 1.00 88.12 99 ILE A C 1
ATOM 757 O O . ILE A 1 99 ? -0.168 10.938 -19.253 1.00 88.12 99 ILE A O 1
ATOM 761 N N . ARG A 1 100 ? 0.392 10.792 -21.431 1.00 91.25 100 ARG A N 1
ATOM 762 C CA . ARG A 1 100 ? -0.890 10.234 -21.886 1.00 91.25 100 ARG A CA 1
ATOM 763 C C . ARG A 1 100 ? -1.111 8.822 -21.345 1.00 91.25 100 ARG A C 1
ATOM 765 O O . ARG A 1 100 ? -0.157 8.048 -21.216 1.00 91.25 100 ARG A O 1
ATOM 772 N N . ASP A 1 101 ? -2.373 8.459 -21.137 1.00 91.88 101 ASP A N 1
ATOM 773 C CA . ASP A 1 101 ? -2.775 7.158 -20.593 1.00 91.88 101 ASP A CA 1
ATOM 774 C C . ASP A 1 101 ? -2.241 5.972 -21.410 1.00 91.88 101 ASP A C 1
ATOM 776 O O . ASP A 1 101 ? -1.859 4.947 -20.843 1.00 91.88 101 ASP A O 1
ATOM 780 N N . GLU A 1 102 ? -2.141 6.088 -22.739 1.00 93.12 102 GLU A N 1
ATOM 781 C CA . GLU A 1 102 ? -1.590 5.013 -23.572 1.00 93.12 102 GLU A CA 1
ATOM 782 C C . GLU A 1 102 ? -0.117 4.737 -23.254 1.00 93.12 102 GLU A C 1
ATOM 784 O O . GLU A 1 102 ? 0.311 3.579 -23.241 1.00 93.12 102 GLU A O 1
ATOM 789 N N . LEU A 1 103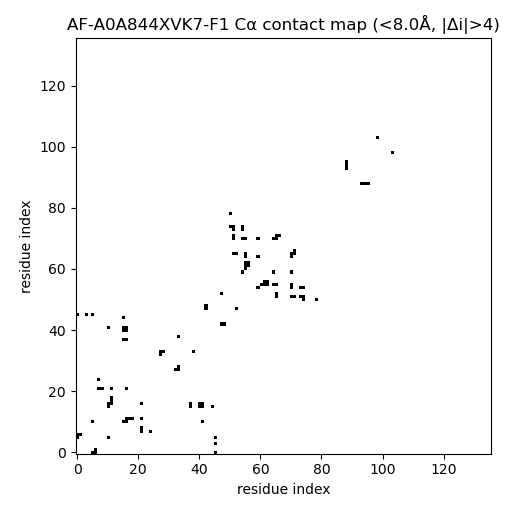 ? 0.658 5.787 -22.959 1.00 92.00 103 LEU A N 1
ATOM 790 C CA . LEU A 1 103 ? 2.056 5.641 -22.572 1.00 92.00 103 LEU A CA 1
ATOM 791 C C . LEU A 1 103 ? 2.172 5.039 -21.168 1.00 92.00 103 LEU A C 1
ATOM 793 O O . LEU A 1 103 ? 2.972 4.121 -20.977 1.00 92.00 103 LEU A O 1
ATOM 797 N N . CYS A 1 104 ? 1.333 5.470 -20.218 1.00 92.31 104 CYS A N 1
ATOM 798 C CA . CYS A 1 104 ? 1.224 4.844 -18.895 1.00 92.31 104 CYS A CA 1
ATOM 799 C C . CYS A 1 104 ? 0.954 3.336 -19.008 1.00 92.31 104 CYS A C 1
ATOM 801 O O . CYS A 1 104 ? 1.649 2.527 -18.389 1.00 92.31 104 CYS A O 1
ATOM 803 N N . ASN A 1 105 ? 0.003 2.942 -19.859 1.00 92.12 105 ASN A N 1
ATOM 804 C CA . ASN A 1 105 ? -0.328 1.540 -20.110 1.00 92.12 105 ASN A CA 1
ATOM 805 C C . ASN A 1 105 ? 0.834 0.768 -20.755 1.00 92.12 105 ASN A C 1
ATOM 807 O O . ASN A 1 105 ? 1.102 -0.379 -20.388 1.00 92.12 105 ASN A O 1
ATOM 811 N N . GLY A 1 106 ? 1.558 1.392 -21.687 1.00 94.00 106 GLY A N 1
ATOM 812 C CA . GLY A 1 106 ? 2.768 0.822 -22.280 1.00 94.00 106 GLY A CA 1
ATOM 813 C C . GLY A 1 106 ? 3.857 0.544 -21.240 1.00 94.00 106 GLY A C 1
ATOM 814 O O . GLY A 1 106 ? 4.408 -0.560 -21.200 1.00 94.00 106 GLY A O 1
ATOM 815 N N . ILE A 1 107 ? 4.123 1.509 -20.353 1.00 93.25 107 ILE A N 1
ATOM 816 C CA . ILE A 1 107 ? 5.063 1.360 -19.232 1.00 93.25 107 ILE A CA 1
ATOM 817 C C . ILE A 1 107 ? 4.603 0.225 -18.312 1.00 93.25 107 ILE A C 1
ATOM 819 O O . ILE A 1 107 ? 5.381 -0.686 -18.029 1.00 93.25 107 ILE A O 1
ATOM 823 N N . ALA A 1 108 ? 3.329 0.214 -17.913 1.00 93.25 108 ALA A N 1
ATOM 824 C CA . ALA A 1 108 ? 2.768 -0.821 -17.049 1.00 93.25 108 ALA A CA 1
ATOM 825 C C . ALA A 1 108 ? 2.916 -2.230 -17.653 1.00 93.25 108 ALA A C 1
ATOM 827 O O . ALA A 1 108 ? 3.331 -3.168 -16.964 1.00 93.25 108 ALA A O 1
ATOM 828 N N . LYS A 1 109 ? 2.653 -2.397 -18.955 1.00 94.94 109 LYS A N 1
ATOM 829 C CA . LYS A 1 109 ? 2.825 -3.675 -19.667 1.00 94.94 109 LYS A CA 1
ATOM 830 C C . LYS A 1 109 ? 4.286 -4.131 -19.704 1.00 94.94 109 LYS A C 1
ATOM 832 O O . LYS A 1 109 ? 4.572 -5.314 -19.502 1.00 94.94 109 LYS A O 1
ATOM 837 N N . ASN A 1 110 ? 5.214 -3.212 -19.957 1.00 94.19 110 ASN A N 1
ATOM 838 C CA . ASN A 1 110 ? 6.640 -3.529 -20.007 1.00 94.19 110 ASN A CA 1
ATOM 839 C C . ASN A 1 110 ? 7.175 -3.917 -18.624 1.00 94.19 110 ASN A C 1
ATOM 841 O O . ASN A 1 110 ? 7.834 -4.950 -18.488 1.00 94.19 110 ASN A O 1
ATOM 845 N N . THR A 1 111 ? 6.830 -3.142 -17.597 1.00 94.19 111 THR A N 1
ATOM 846 C CA . THR A 1 111 ? 7.227 -3.393 -16.209 1.00 94.19 111 THR A CA 1
ATOM 847 C C . THR A 1 111 ? 6.645 -4.707 -15.689 1.00 94.19 111 THR A C 1
ATOM 849 O O . THR A 1 111 ? 7.390 -5.546 -15.188 1.00 94.19 111 THR A O 1
ATOM 852 N N . SER A 1 112 ? 5.346 -4.958 -15.887 1.00 93.50 112 SER A N 1
ATOM 853 C CA . SER A 1 112 ? 4.716 -6.232 -15.495 1.00 93.50 112 SER A CA 1
ATOM 854 C C . SER A 1 112 ? 5.336 -7.435 -16.212 1.00 93.50 112 SER A C 1
ATOM 856 O O . SER A 1 112 ? 5.610 -8.459 -15.585 1.00 93.50 112 SER A O 1
ATOM 858 N N . SER A 1 113 ? 5.660 -7.305 -17.502 1.00 94.12 113 SER A N 1
ATOM 859 C CA . SER A 1 113 ? 6.366 -8.351 -18.252 1.00 94.12 113 SER A CA 1
ATOM 860 C C . SER A 1 113 ? 7.774 -8.615 -17.705 1.00 94.12 113 SER A C 1
ATOM 862 O O . SER A 1 113 ? 8.215 -9.765 -17.667 1.00 94.12 113 SER A O 1
ATOM 864 N N . ALA A 1 114 ? 8.499 -7.573 -17.286 1.00 94.19 114 ALA A N 1
ATOM 865 C CA . ALA A 1 114 ? 9.819 -7.707 -16.672 1.00 94.19 114 ALA A CA 1
ATOM 866 C C . ALA A 1 114 ? 9.745 -8.406 -15.305 1.00 94.19 114 ALA A C 1
ATOM 868 O O . ALA A 1 114 ? 10.525 -9.326 -15.050 1.00 94.19 114 ALA A O 1
ATOM 869 N N . ILE A 1 115 ? 8.765 -8.040 -14.475 1.00 93.75 115 ILE A N 1
ATOM 870 C CA . ILE A 1 115 ? 8.483 -8.686 -13.185 1.00 93.75 115 ILE A CA 1
ATOM 871 C C . ILE A 1 115 ? 8.162 -10.171 -13.389 1.00 93.75 115 ILE A C 1
ATOM 873 O O . ILE A 1 115 ? 8.783 -11.032 -12.768 1.00 93.75 115 ILE A O 1
ATOM 877 N N . ALA A 1 116 ? 7.269 -10.504 -14.325 1.00 92.88 116 ALA A N 1
ATOM 878 C CA . ALA A 1 116 ? 6.924 -11.893 -14.624 1.00 92.88 116 ALA A CA 1
ATOM 879 C C . ALA A 1 116 ? 8.148 -12.713 -15.074 1.00 92.88 116 ALA A C 1
ATOM 881 O O . ALA A 1 116 ? 8.339 -13.850 -14.641 1.00 92.88 116 ALA A O 1
ATOM 882 N N . LYS A 1 117 ? 9.022 -12.134 -15.911 1.00 93.69 117 LYS A N 1
ATOM 883 C CA . LYS A 1 117 ? 10.284 -12.776 -16.318 1.00 93.69 117 LYS A CA 1
ATOM 884 C C . LYS A 1 117 ? 11.229 -13.001 -15.137 1.00 93.69 117 LYS A C 1
ATOM 886 O O . LYS A 1 117 ? 11.904 -14.028 -15.103 1.00 93.69 117 LYS A O 1
ATOM 891 N N . TYR A 1 118 ? 11.304 -12.060 -14.198 1.00 92.12 118 TYR A N 1
ATOM 892 C CA . TYR A 1 118 ? 12.099 -12.216 -12.982 1.00 92.12 118 TYR A CA 1
ATOM 893 C C . TYR A 1 118 ? 11.597 -13.393 -12.136 1.00 92.12 118 TYR A C 1
ATOM 895 O O . TYR A 1 118 ? 12.398 -14.247 -11.760 1.00 92.12 118 TYR A O 1
ATOM 903 N N . HIS A 1 119 ? 10.282 -13.499 -11.926 1.00 90.19 119 HIS A N 1
ATOM 904 C CA . HIS A 1 119 ? 9.694 -14.610 -11.176 1.00 90.19 119 HIS A CA 1
ATOM 905 C C . HIS A 1 119 ? 9.920 -15.968 -11.844 1.00 90.19 119 HIS A C 1
ATOM 907 O O . HIS A 1 119 ? 10.364 -16.888 -11.164 1.00 90.19 119 HIS A O 1
ATOM 913 N N . ARG A 1 120 ? 9.749 -16.078 -13.170 1.00 91.00 120 ARG A N 1
ATOM 914 C CA . ARG A 1 120 ? 10.071 -17.322 -13.900 1.00 91.00 120 ARG A CA 1
ATOM 915 C C . ARG A 1 120 ? 11.514 -17.768 -13.664 1.00 91.00 120 ARG A C 1
ATOM 917 O O . ARG A 1 120 ? 11.761 -18.913 -13.321 1.00 91.00 120 ARG A O 1
ATOM 924 N N . LYS A 1 121 ? 12.475 -16.840 -13.741 1.00 90.75 121 LYS A N 1
ATOM 925 C CA . LYS A 1 121 ? 13.889 -17.149 -13.459 1.00 90.75 121 LYS A CA 1
ATOM 926 C C . LYS A 1 121 ? 14.132 -17.585 -12.012 1.00 90.75 121 LYS A C 1
ATOM 928 O O . LYS A 1 121 ? 15.044 -18.370 -11.765 1.00 90.75 121 LYS A O 1
ATOM 933 N N . LEU A 1 122 ? 13.388 -17.042 -11.046 1.00 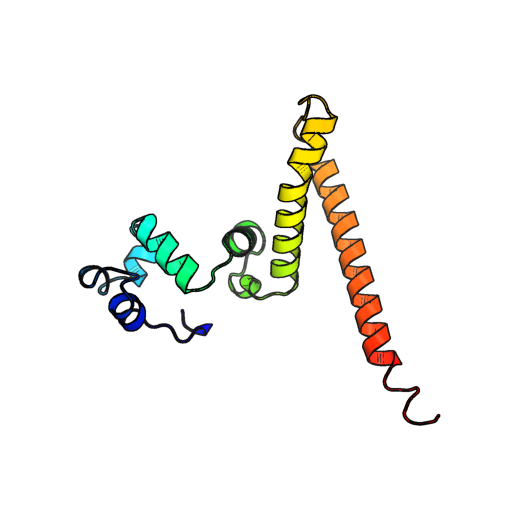90.75 122 LEU A N 1
ATOM 934 C CA . LEU A 1 122 ? 13.478 -17.483 -9.653 1.00 90.75 122 LEU A CA 1
ATOM 935 C C . LEU A 1 122 ? 12.948 -18.907 -9.481 1.00 90.75 122 LEU A C 1
ATOM 937 O O . LEU A 1 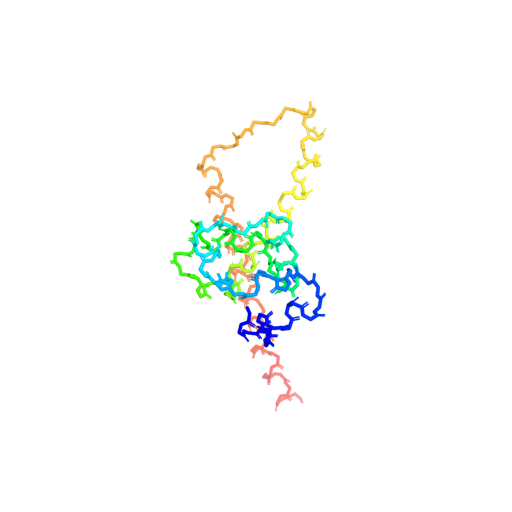122 ? 13.563 -19.687 -8.759 1.00 90.75 122 LEU A O 1
ATOM 941 N N . GLU A 1 123 ? 11.840 -19.242 -10.136 1.00 88.44 123 GLU A N 1
ATOM 942 C CA . GLU A 1 123 ? 11.267 -20.591 -10.136 1.00 88.44 123 GLU A CA 1
ATOM 943 C C . GLU A 1 123 ? 12.219 -21.597 -10.785 1.00 88.44 123 GLU A C 1
ATOM 945 O O . GLU A 1 123 ? 12.520 -22.619 -10.174 1.00 88.44 123 GLU A O 1
ATOM 950 N N . ASP A 1 124 ? 12.789 -21.266 -11.945 1.00 86.94 124 ASP A N 1
ATOM 951 C CA . ASP A 1 124 ? 13.769 -22.115 -12.633 1.00 86.94 124 ASP A CA 1
ATOM 952 C C . ASP A 1 124 ? 14.984 -22.417 -11.742 1.00 86.94 124 ASP A C 1
ATOM 954 O O . ASP A 1 124 ? 15.449 -23.552 -11.679 1.00 86.94 124 ASP A O 1
ATOM 958 N N . ARG A 1 125 ? 15.482 -21.423 -10.992 1.00 85.31 125 ARG A N 1
ATOM 959 C CA . ARG A 1 125 ? 16.588 -21.614 -10.035 1.00 85.31 125 ARG A CA 1
ATOM 960 C C . ARG A 1 125 ? 16.198 -22.485 -8.844 1.00 85.31 125 ARG A C 1
ATOM 962 O O . ARG A 1 125 ? 17.020 -23.266 -8.378 1.00 85.31 125 ARG A O 1
ATOM 969 N N . ARG A 1 126 ? 14.974 -22.334 -8.335 1.00 84.38 126 ARG A N 1
ATOM 970 C CA . ARG A 1 126 ? 14.463 -23.139 -7.214 1.00 84.38 126 ARG A CA 1
ATOM 971 C C . ARG A 1 126 ? 14.256 -24.596 -7.622 1.00 84.38 126 ARG A C 1
ATOM 973 O O . ARG A 1 126 ? 14.574 -25.479 -6.840 1.00 84.38 126 ARG A O 1
ATOM 980 N N . ASN A 1 127 ? 13.784 -24.831 -8.844 1.00 78.00 127 ASN A N 1
ATOM 981 C CA . ASN A 1 127 ? 13.496 -26.168 -9.361 1.00 78.00 127 ASN A CA 1
ATOM 982 C C . ASN A 1 127 ? 14.740 -26.865 -9.945 1.00 78.00 127 ASN A C 1
ATOM 984 O O . ASN A 1 127 ? 14.834 -28.086 -9.896 1.00 78.00 127 ASN A O 1
ATOM 988 N N . GLY A 1 128 ? 15.701 -26.109 -10.485 1.00 60.56 128 GLY A N 1
ATOM 989 C CA . GLY A 1 128 ? 16.953 -26.639 -11.039 1.00 60.56 128 GLY A CA 1
ATOM 990 C C . GLY A 1 128 ? 18.053 -26.899 -10.003 1.00 60.56 128 GLY A C 1
ATOM 991 O O . GLY A 1 128 ? 18.976 -27.650 -10.288 1.00 60.56 128 GLY A O 1
ATOM 992 N N . GLY A 1 129 ? 17.964 -26.316 -8.802 1.00 54.38 129 GLY A N 1
ATOM 993 C CA . GLY A 1 129 ? 18.955 -26.506 -7.733 1.00 54.38 129 GLY A CA 1
ATOM 994 C C . GLY A 1 129 ? 18.855 -27.837 -6.975 1.00 54.38 129 GLY A C 1
ATOM 995 O O . GLY A 1 129 ? 19.797 -28.189 -6.272 1.00 54.38 129 GLY A O 1
ATOM 996 N N . ASP A 1 130 ? 17.746 -28.570 -7.118 1.00 50.66 130 ASP A N 1
ATOM 997 C CA . ASP A 1 130 ? 17.485 -29.817 -6.376 1.00 50.66 130 ASP A CA 1
ATOM 998 C C . ASP A 1 130 ? 17.854 -31.085 -7.176 1.00 50.66 130 ASP A C 1
ATOM 1000 O O . ASP A 1 130 ? 18.033 -32.159 -6.608 1.00 50.66 130 ASP A O 1
ATOM 1004 N N . PHE A 1 131 ? 18.032 -30.975 -8.500 1.00 50.28 131 PHE A N 1
ATOM 1005 C CA . PHE A 1 131 ? 18.404 -32.117 -9.350 1.00 50.28 131 PHE A CA 1
ATOM 1006 C C . PHE A 1 131 ? 19.919 -32.364 -9.434 1.00 50.28 131 PHE A C 1
ATOM 1008 O O . PHE A 1 131 ? 20.328 -33.519 -9.538 1.00 50.28 131 PHE A O 1
ATOM 1015 N N . ASP A 1 132 ?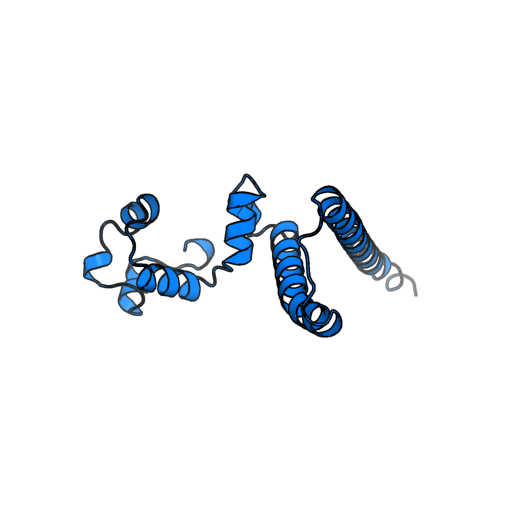 20.754 -31.325 -9.324 1.00 51.28 132 ASP A N 1
ATOM 1016 C CA . ASP A 1 132 ? 22.219 -31.461 -9.434 1.00 51.28 132 ASP A CA 1
ATOM 1017 C C . ASP A 1 132 ? 22.903 -31.934 -8.134 1.00 51.28 132 ASP A C 1
ATOM 1019 O O . ASP A 1 132 ? 24.063 -32.335 -8.165 1.00 51.28 132 ASP A O 1
ATOM 1023 N N . PHE A 1 133 ? 22.202 -31.952 -6.992 1.00 51.91 133 PHE A N 1
ATOM 1024 C CA . PHE A 1 133 ? 22.745 -32.446 -5.713 1.00 51.91 133 PHE A CA 1
ATOM 1025 C C . PHE A 1 133 ? 22.408 -33.912 -5.399 1.00 51.91 133 PHE A C 1
ATOM 1027 O O . PHE A 1 133 ? 22.951 -34.469 -4.446 1.00 51.91 133 PHE A O 1
ATOM 1034 N N . ALA A 1 134 ? 21.535 -34.555 -6.181 1.00 50.50 134 ALA A N 1
ATOM 1035 C CA . ALA A 1 134 ? 21.123 -35.941 -5.942 1.00 50.50 134 ALA A CA 1
ATOM 1036 C C . ALA A 1 134 ? 21.914 -36.984 -6.760 1.00 50.50 134 ALA A C 1
ATOM 1038 O O . ALA A 1 134 ? 21.803 -38.174 -6.470 1.00 50.50 134 ALA A O 1
ATOM 1039 N N . TYR A 1 135 ? 22.716 -36.564 -7.750 1.00 53.22 135 TYR A N 1
ATOM 1040 C CA . TYR A 1 135 ? 23.487 -37.468 -8.625 1.00 53.22 135 TYR A CA 1
ATOM 1041 C C . TYR A 1 135 ? 24.872 -36.930 -9.053 1.00 53.22 135 TYR A C 1
ATOM 1043 O O . TYR A 1 135 ? 25.408 -37.383 -10.066 1.00 53.22 135 TYR A O 1
ATOM 1051 N N . GLY A 1 136 ? 25.446 -35.981 -8.304 1.00 45.66 136 GLY A N 1
ATOM 1052 C CA . GLY A 1 136 ? 26.806 -35.454 -8.511 1.00 45.66 136 GLY A CA 1
ATOM 1053 C C . GLY A 1 136 ? 27.841 -36.062 -7.574 1.00 45.66 136 GLY A C 1
ATOM 1054 O O . GLY A 1 136 ? 27.515 -36.220 -6.377 1.00 45.66 136 GLY A O 1
#

Secondary structure (DSSP, 8-state):
-GGGT--HHHHHHTTSS-GGGSTTHHHHHHTT-S-HHHHHHHHHHTT--HHHHHHHHHH-SSGGGGG-HHHHHHHHHHHHHHHHHHHHHHHTTT--PPPPHHHHHHHHHHHHHHHHHHHHHHHHHHHHTTTTTS--

Foldseek 3Di:
DVVVVDDLVNCCVVVLDPPVCSPCVVVCVVVVVDDPSSVVSVCVVVVPDVLLVCCCVPPPVDPVCSPPPVSVVVSVVVVVCVVCVVVVCVVVVNPDDDDDPVVVVVVVVVVVVVVVVVVVVVVCCVVVVVVVVPPD

pLDDT: mean 88.35, std 10.74, range [45.66, 95.94]

Organism: NCBI:txid291985

Mean predicted aligned error: 7.33 Å